Protein AF-A0A966NEZ9-F1 (afdb_monomer)

Mean predicted aligned error: 7.65 Å

pLDDT: mean 75.1, std 12.92, range [47.44, 91.25]

Sequence (64 aa):
MGITITTSTLPGGVTPICNECGISLCWDLSDCEYRERQAFWDSWVCKECNGGVPMRIPKEDECQ

Secondary structure (DSSP, 8-state):
--EEE--SSSTT-EEEB-TTT-PBP---B-HHHHHHTHHHHHT---TTTTTT------------

Foldseek 3Di:
DDWDQDPDPDDQFTWAAAPPPRDTDPDRDHPVRCVVPVVCSVNAHACVVVVNDHDDDPPDDDPD

Structure (mmCIF, N/CA/C/O backbone):
data_AF-A0A966NEZ9-F1
#
_entry.id   AF-A0A966NEZ9-F1
#
loop_
_atom_site.group_PDB
_atom_site.id
_atom_site.type_symbol
_atom_site.label_atom_id
_atom_site.label_alt_id
_atom_site.label_comp_id
_atom_site.label_asym_id
_atom_site.label_entity_id
_atom_site.label_seq_id
_atom_site.pdbx_PDB_ins_code
_atom_site.Cartn_x
_atom_site.Cartn_y
_atom_site.Cartn_z
_atom_site.occupancy
_atom_site.B_iso_or_equiv
_atom_site.auth_seq_id
_atom_site.auth_comp_id
_atom_site.auth_asym_id
_atom_site.auth_atom_id
_atom_site.pdbx_PDB_model_num
ATOM 1 N N . MET A 1 1 ? -5.088 -5.549 -5.500 1.00 51.59 1 MET A N 1
ATOM 2 C CA . MET A 1 1 ? -5.643 -4.233 -5.927 1.00 51.59 1 MET A CA 1
ATOM 3 C C . MET A 1 1 ? -4.455 -3.319 -6.230 1.00 51.59 1 MET A C 1
ATOM 5 O O . MET A 1 1 ? -3.358 -3.616 -5.784 1.00 51.59 1 MET A O 1
ATOM 9 N N . GLY A 1 2 ? -4.623 -2.343 -7.128 1.00 60.56 2 GLY A N 1
ATOM 10 C CA . GLY A 1 2 ? -3.551 -1.852 -8.008 1.00 60.56 2 GLY A CA 1
ATOM 11 C C . GLY A 1 2 ? -2.486 -0.952 -7.376 1.00 60.56 2 GLY A C 1
ATOM 12 O O . GLY A 1 2 ? -2.784 -0.066 -6.587 1.00 60.56 2 GLY A O 1
ATOM 13 N N . ILE A 1 3 ? -1.245 -1.149 -7.816 1.00 61.69 3 ILE A N 1
ATOM 14 C CA . ILE A 1 3 ? -0.186 -0.140 -7.766 1.00 61.69 3 ILE A CA 1
ATOM 15 C C . ILE A 1 3 ? -0.412 0.895 -8.866 1.00 61.69 3 ILE A C 1
ATOM 17 O O . ILE A 1 3 ? -0.835 0.540 -9.969 1.00 61.69 3 ILE A O 1
ATOM 21 N N . THR A 1 4 ? -0.104 2.163 -8.597 1.00 65.25 4 THR A N 1
ATOM 22 C CA . THR A 1 4 ? 0.032 3.157 -9.670 1.00 65.25 4 THR A CA 1
ATOM 23 C C . THR A 1 4 ? 1.503 3.462 -9.889 1.00 65.25 4 THR A C 1
ATOM 25 O O . THR A 1 4 ? 2.255 3.671 -8.933 1.00 65.25 4 THR A O 1
ATOM 28 N N . ILE A 1 5 ? 1.914 3.464 -11.156 1.00 64.19 5 ILE A N 1
ATOM 29 C CA . ILE A 1 5 ? 3.230 3.951 -11.559 1.00 64.19 5 ILE A CA 1
ATOM 30 C C . ILE A 1 5 ? 3.190 5.456 -11.338 1.00 64.19 5 ILE A C 1
ATOM 32 O O . ILE A 1 5 ? 2.423 6.164 -11.998 1.00 64.19 5 ILE A O 1
ATOM 36 N N . THR A 1 6 ? 3.967 5.950 -10.383 1.00 60.34 6 THR A N 1
ATOM 37 C CA . THR A 1 6 ? 4.069 7.390 -10.197 1.00 60.34 6 THR A CA 1
ATOM 38 C C . THR A 1 6 ? 5.024 7.978 -11.210 1.00 60.34 6 THR A C 1
ATOM 40 O O . THR A 1 6 ? 6.086 7.439 -11.506 1.00 60.34 6 THR A O 1
ATOM 43 N N . THR A 1 7 ? 4.688 9.168 -11.691 1.00 55.78 7 THR A N 1
ATOM 44 C CA 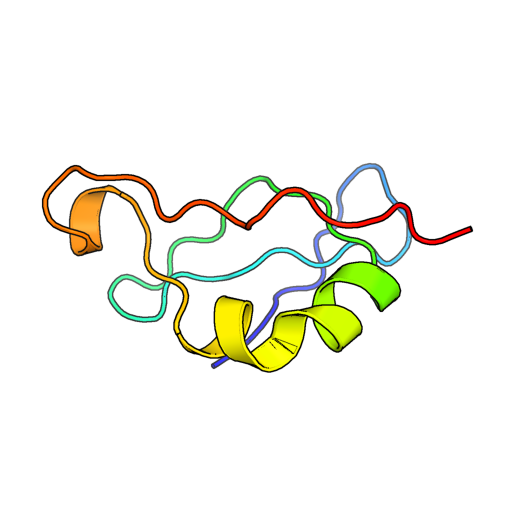. THR A 1 7 ? 5.664 10.112 -12.241 1.00 55.78 7 THR A CA 1
ATOM 45 C C . THR A 1 7 ? 6.432 10.772 -11.093 1.00 55.78 7 THR A C 1
ATOM 47 O O . THR A 1 7 ? 6.398 11.992 -10.945 1.00 55.78 7 THR A O 1
ATOM 50 N N . SER A 1 8 ? 7.035 9.973 -10.212 1.00 55.56 8 SER A N 1
ATOM 51 C CA . SER A 1 8 ? 7.901 10.472 -9.144 1.00 55.56 8 SER A CA 1
ATOM 52 C C . SER A 1 8 ? 9.367 10.401 -9.575 1.00 55.56 8 SER A C 1
ATOM 54 O O . SER A 1 8 ? 9.698 9.898 -10.648 1.00 55.56 8 SER A O 1
ATOM 56 N N . THR A 1 9 ? 10.258 10.935 -8.746 1.00 53.47 9 THR A N 1
ATOM 57 C CA . THR A 1 9 ? 11.701 11.088 -9.007 1.00 53.47 9 THR A CA 1
ATOM 58 C C . THR A 1 9 ? 12.445 9.772 -9.277 1.00 53.47 9 THR A C 1
ATOM 60 O O . THR A 1 9 ? 13.576 9.813 -9.761 1.00 53.47 9 THR A O 1
ATOM 63 N N . LEU A 1 10 ? 11.830 8.619 -8.984 1.00 59.50 10 LEU A N 1
ATOM 64 C CA . LEU A 1 10 ? 12.362 7.291 -9.281 1.00 59.50 10 LEU A CA 1
ATOM 65 C C . LEU A 1 10 ? 11.787 6.776 -10.620 1.00 59.50 10 LEU A C 1
ATOM 67 O O . LEU A 1 10 ? 10.581 6.525 -10.708 1.00 59.50 10 LEU A O 1
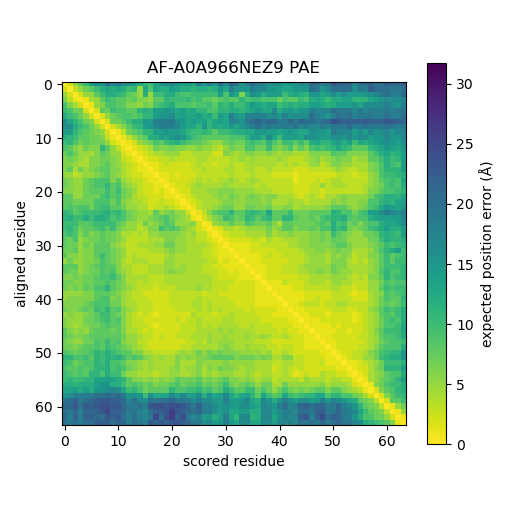ATOM 71 N N . PRO A 1 11 ? 12.599 6.593 -11.677 1.00 60.19 11 PRO A N 1
ATOM 72 C CA . PRO A 1 11 ? 12.110 6.041 -12.937 1.00 60.19 11 PRO A CA 1
ATOM 73 C C . PRO A 1 11 ? 11.636 4.595 -12.734 1.00 60.19 11 PRO A C 1
ATOM 75 O O . PRO A 1 11 ? 12.435 3.713 -12.431 1.00 60.19 11 PRO A O 1
ATOM 78 N N . GLY A 1 12 ? 10.331 4.359 -12.898 1.00 65.06 12 GLY A N 1
ATOM 79 C CA . GLY A 1 12 ? 9.709 3.051 -12.649 1.00 65.06 12 GLY A CA 1
ATOM 80 C C . GLY A 1 12 ? 9.293 2.812 -11.195 1.00 65.06 12 GLY A C 1
ATOM 81 O O . GLY A 1 12 ? 8.980 1.678 -10.841 1.00 65.06 12 GLY A O 1
ATOM 82 N N . GLY A 1 13 ? 9.279 3.860 -10.365 1.00 71.31 13 GLY A N 1
ATOM 83 C CA . GLY A 1 13 ? 8.714 3.799 -9.023 1.00 71.31 13 GLY A CA 1
ATOM 84 C C . GLY A 1 13 ? 7.217 3.486 -9.050 1.00 71.31 13 GLY A C 1
ATOM 85 O O . GLY A 1 13 ? 6.460 3.994 -9.885 1.00 71.31 13 GLY A O 1
ATOM 86 N N . VAL A 1 14 ? 6.786 2.637 -8.127 1.00 77.12 14 VAL A N 1
ATOM 87 C CA . VAL A 1 14 ? 5.383 2.284 -7.924 1.00 77.12 14 VAL A CA 1
ATOM 88 C C . VAL A 1 14 ? 4.930 2.789 -6.565 1.00 77.12 14 VAL A C 1
ATOM 90 O O . VAL A 1 14 ? 5.677 2.742 -5.592 1.00 77.12 14 VAL A O 1
ATOM 93 N N . THR A 1 15 ? 3.688 3.261 -6.490 1.00 78.25 15 THR A N 1
ATOM 94 C CA . THR A 1 15 ? 3.057 3.627 -5.218 1.00 78.25 15 THR A CA 1
ATOM 95 C C . THR A 1 15 ? 1.893 2.699 -4.905 1.00 78.25 15 THR A C 1
ATOM 97 O O . THR A 1 15 ? 1.104 2.361 -5.799 1.00 78.25 15 THR A O 1
ATOM 100 N N . PRO A 1 16 ? 1.749 2.302 -3.632 1.00 78.25 16 PRO A N 1
ATOM 101 C CA . PRO A 1 16 ? 0.610 1.5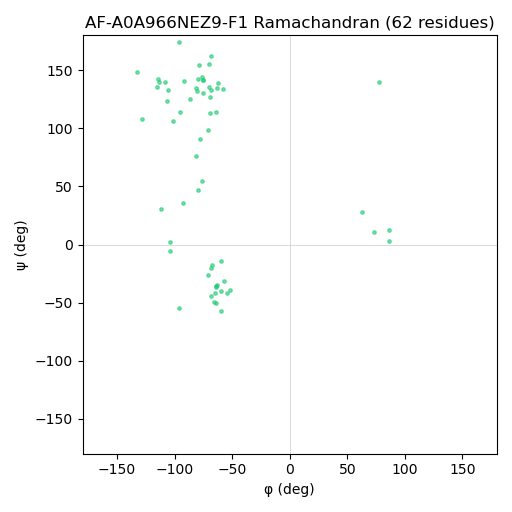30 -3.182 1.00 78.25 16 PRO A CA 1
ATOM 102 C C . PRO A 1 16 ? -0.625 2.431 -3.061 1.00 78.25 16 PRO A C 1
ATOM 104 O O . PRO A 1 16 ? -0.548 3.586 -2.623 1.00 78.25 16 PRO A O 1
ATOM 107 N N . ILE A 1 17 ? -1.772 1.873 -3.438 1.00 84.94 17 ILE A N 1
ATOM 108 C CA . ILE A 1 17 ? -3.082 2.513 -3.333 1.00 84.94 17 ILE A CA 1
ATOM 109 C C . ILE A 1 17 ? -3.872 1.826 -2.224 1.00 84.94 17 ILE A C 1
ATOM 111 O O . ILE A 1 17 ? -3.823 0.609 -2.079 1.00 84.94 17 ILE A O 1
ATOM 115 N N . CYS A 1 18 ? -4.596 2.609 -1.427 1.00 88.56 18 CYS A N 1
ATOM 116 C CA . CYS A 1 18 ? -5.372 2.081 -0.316 1.00 88.56 18 CYS A CA 1
ATOM 117 C C . CYS A 1 18 ? -6.542 1.266 -0.858 1.00 88.56 18 CYS A C 1
ATOM 119 O O . CYS A 1 18 ? -7.345 1.788 -1.629 1.00 88.56 18 CYS A O 1
ATOM 121 N N . ASN A 1 19 ? -6.683 0.028 -0.395 1.00 87.38 19 ASN A N 1
ATOM 122 C CA . ASN A 1 19 ? -7.755 -0.860 -0.848 1.00 87.38 19 ASN A CA 1
ATOM 123 C C . ASN A 1 19 ? -9.167 -0.437 -0.426 1.00 87.38 19 ASN A C 1
ATOM 125 O O . ASN A 1 19 ? -10.140 -0.914 -0.998 1.00 87.38 19 ASN A O 1
ATOM 129 N N . GLU A 1 20 ? -9.280 0.444 0.565 1.00 89.00 20 GLU A N 1
ATOM 130 C CA . GLU A 1 20 ? -10.564 0.919 1.090 1.00 89.00 20 GLU A CA 1
ATOM 131 C C . GLU A 1 20 ? -10.967 2.256 0.456 1.00 89.00 20 GLU A C 1
ATOM 133 O O . GLU A 1 20 ? -12.038 2.383 -0.131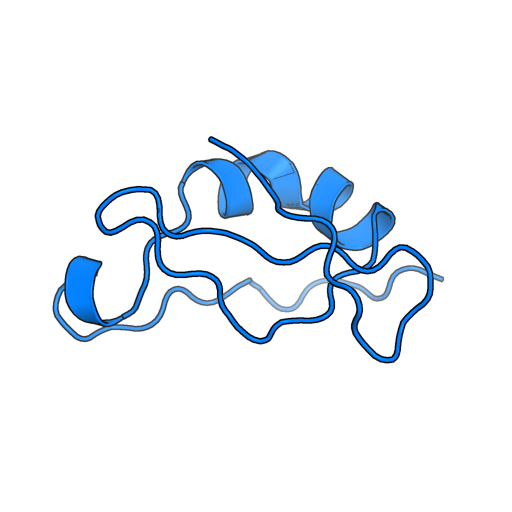 1.00 89.00 20 GLU A O 1
ATOM 138 N N . CYS A 1 21 ? -10.098 3.270 0.531 1.00 89.50 21 CYS A N 1
ATOM 139 C CA . CYS A 1 21 ? -10.424 4.623 0.066 1.00 89.50 21 CYS A CA 1
ATOM 140 C C . CYS A 1 21 ? -9.787 5.018 -1.272 1.00 89.50 21 CYS A C 1
ATOM 142 O O . CYS A 1 21 ? -10.068 6.104 -1.774 1.00 89.50 21 CYS A O 1
ATOM 144 N N . GLY A 1 22 ? -8.912 4.190 -1.847 1.00 84.94 22 GLY A N 1
ATOM 145 C CA . GLY A 1 22 ? -8.271 4.478 -3.132 1.00 84.94 22 GLY A CA 1
ATOM 146 C C . GLY A 1 22 ? -7.198 5.571 -3.093 1.00 84.94 22 GLY A C 1
ATOM 147 O O . GLY A 1 22 ? -6.758 6.020 -4.149 1.00 84.94 22 GLY A O 1
ATOM 148 N N . ILE A 1 23 ? -6.765 6.028 -1.910 1.00 83.25 23 ILE A N 1
ATOM 149 C CA . ILE A 1 23 ? -5.711 7.046 -1.808 1.00 83.25 23 ILE A CA 1
ATOM 150 C C . ILE A 1 23 ? -4.335 6.441 -2.107 1.00 83.25 23 ILE A C 1
ATOM 152 O O . ILE A 1 23 ? -3.962 5.414 -1.535 1.00 83.25 23 ILE A O 1
ATOM 156 N N . SER A 1 24 ? -3.575 7.085 -2.990 1.00 77.25 24 SER A N 1
ATOM 157 C CA . SER A 1 24 ? -2.171 6.761 -3.245 1.00 77.25 24 SER A CA 1
ATOM 158 C C . SER A 1 24 ? -1.277 7.410 -2.190 1.00 77.25 24 SER A C 1
ATOM 160 O O . SER A 1 24 ? -1.423 8.601 -1.901 1.00 77.25 24 SER A O 1
ATOM 162 N N . LEU A 1 25 ? -0.322 6.661 -1.642 1.00 70.38 25 LEU A N 1
ATOM 163 C CA . LEU A 1 25 ? 0.762 7.257 -0.856 1.00 70.38 25 LEU A CA 1
ATOM 164 C C . LEU A 1 25 ? 1.832 7.870 -1.758 1.00 70.38 25 LEU A C 1
ATOM 166 O O . LEU A 1 25 ? 2.074 7.383 -2.854 1.00 70.38 25 LEU A O 1
ATOM 170 N N . CYS A 1 26 ? 2.567 8.853 -1.237 1.00 67.50 26 CYS A N 1
ATOM 171 C CA . CYS A 1 26 ? 3.826 9.327 -1.823 1.00 67.50 26 CYS A CA 1
ATOM 172 C C . CYS A 1 26 ? 4.999 8.389 -1.467 1.00 67.50 26 CYS A C 1
ATOM 174 O O . CYS A 1 26 ? 6.022 8.849 -0.962 1.00 67.50 26 CYS A O 1
ATOM 176 N N . TRP A 1 27 ? 4.820 7.072 -1.616 1.00 70.00 27 TRP A N 1
ATOM 177 C CA . TRP A 1 27 ? 5.872 6.086 -1.353 1.00 70.00 27 TRP A CA 1
ATOM 178 C C . TRP A 1 27 ? 6.496 5.614 -2.659 1.00 70.00 27 TRP A C 1
ATOM 180 O O . TRP A 1 27 ? 5.883 4.844 -3.386 1.00 70.00 27 TRP A O 1
ATOM 190 N N . ASP A 1 28 ? 7.715 6.058 -2.939 1.00 72.12 28 ASP A N 1
ATOM 191 C CA . ASP A 1 28 ? 8.463 5.596 -4.104 1.00 72.12 28 ASP A CA 1
ATOM 192 C C . ASP A 1 28 ? 9.050 4.211 -3.818 1.00 72.12 28 ASP A C 1
ATOM 194 O O . ASP A 1 28 ? 10.138 4.101 -3.256 1.00 72.12 28 ASP A O 1
ATOM 198 N N . LEU A 1 29 ? 8.306 3.156 -4.159 1.00 75.94 29 LEU A N 1
ATOM 199 C CA . LEU A 1 29 ? 8.786 1.777 -4.080 1.00 75.94 29 LEU A CA 1
ATOM 200 C C . LEU A 1 29 ? 9.405 1.379 -5.413 1.00 75.94 29 LEU A C 1
ATOM 202 O O . LEU A 1 29 ? 8.865 1.685 -6.478 1.00 75.94 29 LEU A O 1
ATOM 206 N N . SER A 1 30 ? 10.499 0.637 -5.370 1.00 77.81 30 SER A N 1
ATOM 207 C CA . SER A 1 30 ? 10.977 -0.071 -6.555 1.00 77.81 30 SER A CA 1
ATOM 208 C C . SER A 1 30 ? 10.045 -1.240 -6.917 1.00 77.81 30 SER A C 1
ATOM 210 O O . SER A 1 30 ? 9.363 -1.808 -6.060 1.00 77.81 30 SER A O 1
ATOM 212 N N . ASP A 1 31 ? 10.036 -1.655 -8.190 1.00 77.44 31 ASP A N 1
ATOM 213 C CA . ASP A 1 31 ? 9.298 -2.857 -8.626 1.00 77.44 31 ASP A CA 1
ATOM 214 C C . ASP A 1 31 ? 9.755 -4.114 -7.855 1.00 77.44 31 ASP A C 1
ATOM 216 O O . ASP A 1 31 ? 8.946 -4.992 -7.558 1.00 77.44 31 ASP A O 1
ATOM 220 N N . CYS A 1 32 ? 11.034 -4.157 -7.456 1.00 79.94 32 CYS A N 1
ATOM 221 C CA . CYS A 1 32 ? 11.611 -5.195 -6.598 1.00 79.94 32 CYS A CA 1
ATOM 222 C C . CYS A 1 32 ? 10.912 -5.261 -5.231 1.00 79.94 32 CYS A C 1
ATOM 224 O O . CYS A 1 32 ? 10.341 -6.294 -4.883 1.00 79.94 32 CYS A O 1
ATOM 226 N N . GLU A 1 33 ? 10.886 -4.150 -4.490 1.00 77.50 33 GLU A N 1
ATOM 227 C CA . GLU A 1 33 ? 10.258 -4.071 -3.161 1.00 77.50 33 GLU A CA 1
ATOM 228 C C . GLU A 1 33 ? 8.750 -4.332 -3.213 1.00 77.50 33 GLU A C 1
ATOM 230 O O . GLU A 1 33 ? 8.168 -4.921 -2.293 1.00 77.50 33 GLU A O 1
ATOM 235 N N . TYR A 1 34 ? 8.095 -3.905 -4.295 1.00 78.75 34 TYR A N 1
ATOM 236 C CA . TYR A 1 34 ? 6.693 -4.230 -4.513 1.00 78.75 34 TYR A CA 1
ATOM 237 C C . TYR A 1 34 ? 6.485 -5.735 -4.683 1.00 78.75 34 TYR A C 1
ATOM 239 O O . TYR A 1 34 ? 5.636 -6.312 -4.003 1.00 78.75 34 TYR A O 1
ATOM 247 N N . ARG A 1 35 ? 7.255 -6.383 -5.564 1.00 80.69 35 ARG A N 1
ATOM 248 C CA . ARG A 1 35 ? 7.126 -7.825 -5.824 1.00 80.69 35 ARG A CA 1
ATOM 249 C C . ARG A 1 35 ? 7.476 -8.663 -4.609 1.00 80.69 35 ARG A C 1
ATOM 251 O O . ARG A 1 35 ? 6.768 -9.624 -4.322 1.00 80.69 35 ARG A O 1
ATOM 258 N N . GLU A 1 36 ? 8.529 -8.296 -3.892 1.00 84.94 36 GLU A N 1
ATOM 259 C CA . GLU A 1 36 ? 8.961 -9.006 -2.691 1.00 84.94 36 GLU A CA 1
ATOM 260 C C . GLU A 1 36 ? 7.862 -9.005 -1.623 1.00 84.94 36 GLU A C 1
ATOM 262 O O . GLU A 1 36 ? 7.595 -10.018 -0.976 1.00 84.94 36 GLU A O 1
ATOM 267 N N . ARG A 1 37 ? 7.166 -7.876 -1.475 1.00 82.12 37 ARG A N 1
ATOM 268 C CA . ARG A 1 37 ? 6.159 -7.680 -0.429 1.00 82.12 37 ARG A CA 1
ATOM 269 C C . ARG A 1 37 ? 4.752 -7.573 -1.001 1.00 82.12 37 ARG A C 1
ATOM 271 O O . ARG A 1 37 ? 3.889 -6.927 -0.406 1.00 82.12 37 ARG A O 1
ATOM 278 N N . GLN A 1 38 ? 4.497 -8.244 -2.126 1.00 81.50 38 GLN A N 1
ATOM 279 C CA . GLN A 1 38 ? 3.233 -8.147 -2.858 1.00 81.50 38 GLN A CA 1
ATOM 280 C C . GLN A 1 38 ? 2.028 -8.445 -1.960 1.00 81.50 38 GLN A C 1
ATOM 282 O O . GLN A 1 38 ? 1.056 -7.703 -1.991 1.00 81.50 38 GLN A O 1
ATOM 287 N N . ALA A 1 39 ? 2.120 -9.455 -1.089 1.00 83.94 39 ALA A N 1
ATOM 288 C CA . ALA A 1 39 ? 1.047 -9.803 -0.156 1.00 83.94 39 ALA A CA 1
ATOM 289 C C . ALA A 1 39 ? 0.742 -8.693 0.873 1.00 83.94 39 ALA A C 1
ATOM 291 O O . ALA A 1 39 ? -0.417 -8.476 1.228 1.00 83.94 39 ALA A O 1
ATOM 292 N N . PHE A 1 40 ? 1.764 -7.963 1.339 1.00 85.81 40 PHE A N 1
ATOM 293 C CA . PHE A 1 40 ? 1.559 -6.799 2.204 1.00 85.81 40 PHE A CA 1
ATOM 294 C C . PHE A 1 40 ? 0.838 -5.699 1.426 1.00 85.81 40 PHE A C 1
ATOM 296 O O . PHE A 1 40 ? -0.186 -5.199 1.885 1.00 85.81 40 PHE A O 1
ATOM 303 N N . TRP A 1 41 ? 1.328 -5.378 0.227 1.00 83.75 41 TRP A N 1
ATOM 304 C CA . TRP A 1 41 ? 0.756 -4.332 -0.620 1.00 83.75 41 TRP A CA 1
ATOM 305 C C . TRP A 1 41 ? -0.668 -4.644 -1.079 1.00 83.75 41 TRP A C 1
ATOM 307 O O . TRP A 1 41 ? -1.513 -3.755 -1.083 1.00 83.75 41 TRP A O 1
ATOM 317 N N . ASP A 1 42 ? -0.974 -5.905 -1.370 1.00 84.06 42 ASP A N 1
ATOM 318 C CA . ASP A 1 42 ? -2.319 -6.341 -1.749 1.00 84.06 42 ASP A CA 1
ATOM 319 C C . ASP A 1 42 ? -3.330 -6.251 -0.605 1.00 84.06 42 ASP A C 1
ATOM 321 O O . ASP A 1 42 ? -4.526 -6.197 -0.875 1.00 84.06 42 ASP A O 1
ATOM 325 N N . SER A 1 43 ? -2.876 -6.201 0.649 1.00 87.00 43 SER A N 1
ATOM 326 C CA . SER A 1 43 ? -3.721 -5.974 1.831 1.00 87.00 43 SER A CA 1
ATOM 327 C C . SER A 1 43 ? -3.593 -4.556 2.395 1.00 87.00 43 SER A C 1
ATOM 329 O O . SER A 1 43 ? -4.224 -4.231 3.401 1.00 87.00 43 SER A O 1
ATOM 331 N N . TRP A 1 44 ? -2.791 -3.703 1.753 1.00 87.44 44 TRP A N 1
ATOM 332 C CA . TRP A 1 44 ? -2.430 -2.411 2.303 1.00 87.44 44 TRP A CA 1
ATOM 333 C C . TRP A 1 44 ? -3.623 -1.452 2.351 1.00 87.44 44 TRP A C 1
ATOM 335 O O . TRP A 1 44 ? -4.368 -1.259 1.386 1.00 87.44 44 TRP A O 1
ATOM 345 N N . VAL A 1 45 ? -3.774 -0.802 3.501 1.00 89.94 45 VAL A N 1
ATOM 346 C CA . VAL A 1 45 ? -4.770 0.240 3.739 1.00 89.94 45 VAL A CA 1
ATOM 347 C C . VAL A 1 45 ? -4.122 1.442 4.417 1.00 89.94 45 VAL A C 1
ATOM 349 O O . VAL A 1 45 ? -3.164 1.323 5.188 1.00 89.94 45 VAL A O 1
ATOM 352 N N . CYS A 1 46 ? -4.642 2.633 4.126 1.00 88.62 46 CYS A N 1
ATOM 353 C CA . CYS A 1 46 ? -4.132 3.866 4.704 1.00 88.62 46 CYS A CA 1
ATOM 354 C C . CYS A 1 46 ? -4.429 3.940 6.208 1.00 88.62 46 CYS A C 1
ATOM 356 O O . CYS A 1 46 ? -5.309 3.257 6.728 1.00 88.62 46 CYS A O 1
ATOM 358 N N . LYS A 1 47 ? -3.714 4.825 6.913 1.00 89.00 47 LYS A N 1
ATOM 359 C CA . LYS A 1 47 ? -3.900 5.058 8.354 1.00 89.00 47 LYS A CA 1
ATOM 360 C C . LYS A 1 47 ? -5.361 5.345 8.716 1.00 89.00 47 LYS A C 1
ATOM 362 O O . LYS A 1 47 ? -5.815 4.891 9.759 1.00 89.00 47 LYS A O 1
ATOM 367 N N . GLU A 1 48 ? -6.074 6.103 7.886 1.00 90.31 48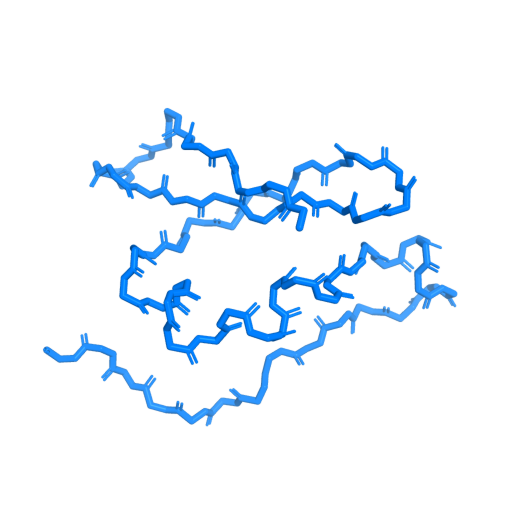 GLU A 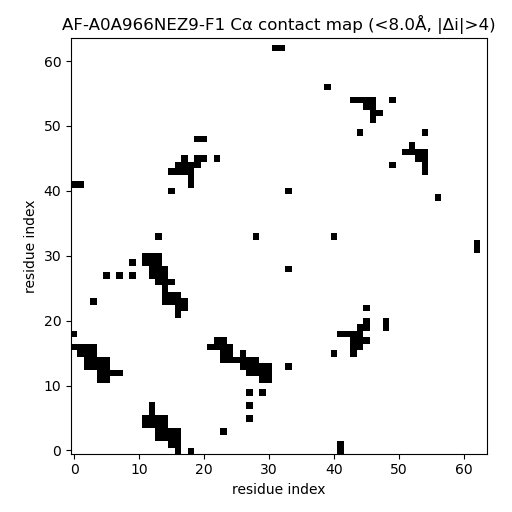N 1
ATOM 368 C CA . GLU A 1 48 ? -7.473 6.455 8.149 1.00 90.31 48 GLU A CA 1
ATOM 369 C C . GLU A 1 48 ? -8.390 5.234 8.055 1.00 90.31 48 GLU A C 1
ATOM 371 O O . GLU A 1 48 ? -9.189 5.000 8.957 1.00 90.31 48 GLU A O 1
ATOM 376 N N . CYS A 1 49 ? -8.203 4.400 7.030 1.00 91.12 49 CYS A N 1
ATOM 377 C CA . CYS A 1 49 ? -8.941 3.148 6.870 1.00 91.12 49 CYS A CA 1
ATOM 378 C C . CYS A 1 49 ? -8.525 2.081 7.894 1.00 91.12 49 CYS A C 1
ATOM 380 O O . CYS A 1 49 ? -9.334 1.241 8.269 1.00 91.12 49 CYS A O 1
ATOM 382 N N . ASN A 1 50 ? -7.298 2.145 8.413 1.00 91.00 50 ASN A N 1
ATOM 383 C CA . ASN A 1 50 ? -6.781 1.232 9.433 1.00 91.00 50 ASN A CA 1
ATOM 384 C C . ASN A 1 50 ? -6.983 1.753 10.872 1.00 91.00 50 ASN A C 1
ATOM 386 O O . ASN A 1 50 ? -6.113 1.607 11.735 1.00 91.00 50 ASN A O 1
ATOM 390 N N . GLY A 1 51 ? -8.102 2.433 11.137 1.00 91.25 51 GLY A N 1
ATOM 391 C CA . GLY A 1 51 ? -8.487 2.849 12.493 1.00 91.25 51 GLY A CA 1
ATOM 392 C C . GLY A 1 51 ? -7.520 3.831 13.164 1.00 91.25 51 GLY A C 1
ATOM 393 O O . GLY A 1 51 ? -7.388 3.842 14.386 1.00 91.25 51 GLY A O 1
ATOM 394 N N . GLY A 1 52 ? -6.801 4.637 12.381 1.00 90.44 52 GLY A N 1
ATOM 395 C CA . GLY A 1 52 ? -5.813 5.595 12.879 1.00 90.44 52 GLY A CA 1
ATOM 396 C C . GLY A 1 52 ? -4.410 5.016 13.085 1.00 90.44 52 GLY A C 1
ATOM 397 O O . GLY A 1 52 ? -3.517 5.750 13.520 1.00 90.44 52 GLY A O 1
ATOM 398 N N . VAL A 1 53 ? -4.171 3.747 12.746 1.00 87.25 53 VAL A N 1
ATOM 399 C CA . VAL A 1 53 ? -2.864 3.089 12.886 1.00 87.25 53 VAL A CA 1
ATOM 400 C C . VAL A 1 53 ? -2.225 2.910 11.506 1.00 87.25 53 VAL A C 1
ATOM 402 O O . VAL A 1 53 ? -2.828 2.301 10.634 1.00 87.25 53 VAL A O 1
ATOM 405 N N . PRO A 1 54 ? -1.008 3.407 11.235 1.00 84.31 54 PRO A N 1
ATOM 406 C CA . PRO A 1 54 ? -0.367 3.157 9.947 1.00 84.31 54 PRO A CA 1
ATOM 407 C C . PRO A 1 54 ? 0.059 1.687 9.832 1.00 84.31 54 PRO A C 1
ATOM 409 O O . PRO A 1 54 ? 0.664 1.145 10.764 1.00 84.31 54 PRO A O 1
ATOM 412 N N . MET A 1 55 ? -0.206 1.055 8.682 1.00 85.19 55 MET A N 1
ATOM 413 C CA . MET A 1 55 ? 0.416 -0.230 8.364 1.00 85.19 55 MET A CA 1
ATOM 414 C C . MET A 1 55 ? 1.927 -0.043 8.254 1.00 85.19 55 MET A C 1
ATOM 416 O O . MET A 1 55 ? 2.412 0.913 7.647 1.00 85.19 55 MET A O 1
ATOM 420 N N . ARG A 1 56 ? 2.673 -0.951 8.875 1.00 80.94 56 ARG A N 1
ATOM 421 C CA . ARG A 1 56 ? 4.132 -0.934 8.869 1.00 80.94 56 ARG A CA 1
ATOM 422 C C . ARG A 1 56 ? 4.627 -2.164 8.151 1.00 80.94 56 ARG A C 1
ATOM 424 O O . ARG A 1 56 ? 4.152 -3.264 8.415 1.00 80.94 56 ARG A O 1
ATOM 431 N N . ILE A 1 57 ? 5.603 -1.953 7.288 1.00 74.56 57 ILE A N 1
ATOM 432 C CA . ILE A 1 57 ? 6.329 -3.048 6.679 1.00 74.56 57 ILE A CA 1
ATOM 433 C C . ILE A 1 57 ? 7.384 -3.516 7.691 1.00 74.56 57 ILE A C 1
ATOM 435 O O . ILE A 1 57 ? 8.072 -2.659 8.264 1.00 74.56 57 ILE A O 1
ATOM 439 N N . PRO A 1 58 ? 7.514 -4.824 7.965 1.00 66.62 58 PRO A N 1
ATOM 440 C CA . PRO A 1 58 ? 8.658 -5.334 8.710 1.00 66.62 58 PRO A CA 1
ATOM 441 C C . PRO A 1 58 ? 9.954 -4.953 7.975 1.00 66.62 58 PRO A C 1
ATOM 443 O O . PRO A 1 58 ? 10.036 -5.022 6.750 1.00 66.62 58 PRO A O 1
ATO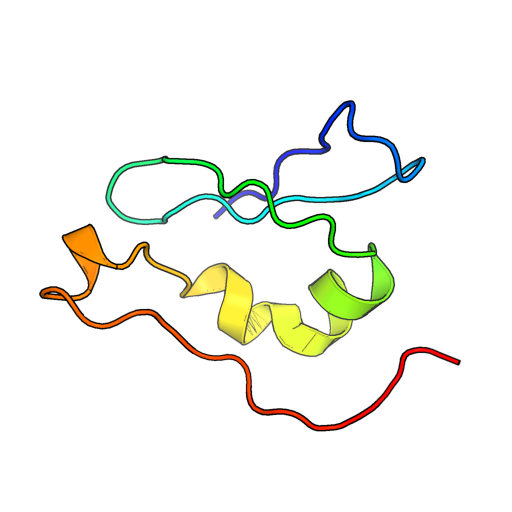M 446 N N . LYS A 1 59 ? 10.939 -4.453 8.726 1.00 56.41 59 LYS A N 1
ATOM 447 C CA . LYS A 1 59 ? 12.243 -4.030 8.203 1.00 56.41 59 LYS A CA 1
ATOM 448 C C . LYS A 1 59 ? 13.141 -5.254 8.021 1.00 56.41 59 LYS A C 1
ATOM 450 O O . LYS A 1 59 ? 14.011 -5.460 8.855 1.00 56.41 59 LYS A O 1
ATOM 455 N N . GLU A 1 60 ? 12.931 -6.048 6.980 1.00 57.31 60 GLU A N 1
ATOM 456 C CA . GLU A 1 60 ? 13.911 -7.068 6.587 1.00 57.31 60 GLU A CA 1
ATOM 457 C C . GLU A 1 60 ? 14.236 -6.941 5.096 1.00 57.31 60 GLU A C 1
ATOM 459 O O . GLU A 1 60 ? 13.407 -7.206 4.230 1.00 57.31 60 GLU A O 1
ATOM 464 N N . ASP A 1 61 ? 15.460 -6.452 4.906 1.00 52.41 61 ASP A N 1
ATOM 465 C CA . ASP A 1 61 ? 16.356 -6.488 3.756 1.00 52.41 61 ASP A CA 1
ATOM 466 C C . ASP A 1 61 ? 16.163 -5.561 2.545 1.00 52.41 61 ASP A C 1
ATOM 468 O O . ASP A 1 61 ? 15.072 -5.189 2.119 1.00 52.41 61 ASP A O 1
ATOM 472 N N . GLU A 1 62 ? 17.338 -5.106 2.110 1.00 51.19 62 GLU A N 1
ATOM 473 C CA . GLU A 1 62 ? 17.699 -4.122 1.099 1.00 51.19 62 GLU A CA 1
ATOM 474 C C . GLU A 1 62 ? 17.768 -4.846 -0.257 1.00 51.19 62 GLU A C 1
ATOM 476 O O . GLU A 1 62 ? 18.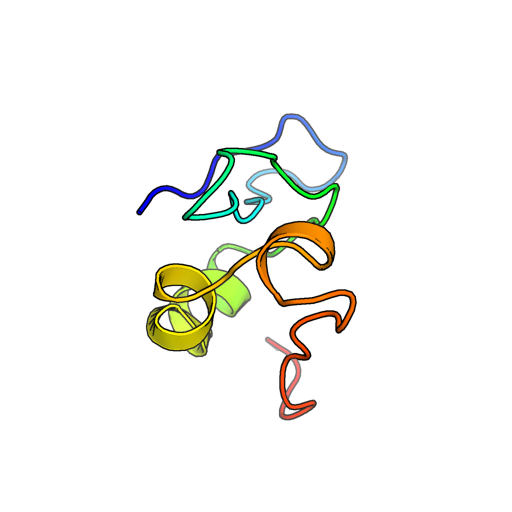462 -5.854 -0.379 1.00 51.19 62 GLU A O 1
ATOM 481 N N . CYS A 1 63 ? 17.038 -4.372 -1.276 1.00 49.50 63 CYS A N 1
ATOM 482 C CA . CYS A 1 63 ? 17.164 -4.914 -2.634 1.00 49.50 63 CYS A CA 1
ATOM 483 C C . CYS A 1 63 ? 18.524 -4.466 -3.205 1.00 49.50 63 CYS A C 1
ATOM 485 O O . CYS A 1 63 ? 18.675 -3.313 -3.612 1.00 49.50 63 CYS A O 1
ATOM 487 N N . GLN A 1 64 ? 19.514 -5.363 -3.138 1.00 47.44 64 GLN A N 1
ATOM 488 C CA . GLN A 1 64 ? 20.896 -5.176 -3.601 1.00 47.44 64 GLN A CA 1
ATOM 489 C C . GLN A 1 64 ? 21.042 -5.383 -5.114 1.00 47.44 64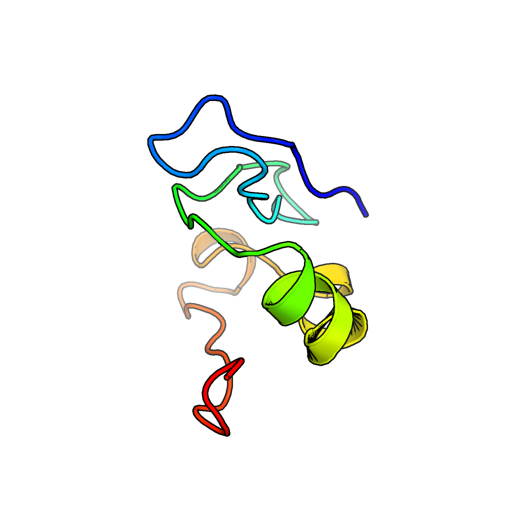 GLN A C 1
ATOM 491 O O . GLN A 1 64 ? 20.406 -6.320 -5.651 1.00 47.44 64 GLN A O 1
#

Solvent-accessible surface area (backbone atoms only — not comparable to full-atom values): 4043 Å² total; per-residue (Å²): 107,64,69,44,77,46,96,54,99,45,90,72,15,32,16,58,31,17,75,80,80,62,54,70,53,97,47,83,31,47,62,64,61,44,63,76,40,39,73,57,52,56,67,33,44,44,32,75,78,45,80,70,43,69,78,75,79,82,92,75,87,76,95,126

Radius of gyration: 11.58 Å; Cα contacts (8 Å, |Δi|>4): 89; chains: 1; bounding box: 32×21×26 Å